Protein AF-A0A235G0D5-F1 (afdb_monomer_lite)

Structure (mmCIF, N/CA/C/O backbone):
data_AF-A0A235G0D5-F1
#
_entry.id   AF-A0A235G0D5-F1
#
loop_
_atom_site.group_PDB
_atom_site.id
_atom_site.type_symbol
_atom_site.label_atom_id
_atom_site.label_alt_id
_atom_site.label_comp_id
_atom_site.label_asym_id
_atom_site.label_entity_id
_atom_site.label_seq_id
_atom_site.pdbx_PDB_ins_code
_atom_site.Cartn_x
_atom_site.Cartn_y
_atom_site.Cartn_z
_atom_site.occupancy
_atom_site.B_iso_or_equiv
_atom_site.auth_seq_id
_atom_site.auth_comp_id
_atom_site.auth_asym_id
_atom_site.auth_atom_id
_atom_site.pdbx_PDB_model_num
ATOM 1 N N . MET A 1 1 ? 47.490 -29.927 12.840 1.00 61.44 1 MET A N 1
ATOM 2 C CA . MET A 1 1 ? 46.233 -29.922 12.054 1.00 61.44 1 MET A CA 1
ATOM 3 C C . MET A 1 1 ? 45.418 -28.632 12.230 1.00 61.44 1 MET A C 1
ATOM 5 O O . MET A 1 1 ? 44.977 -28.091 11.230 1.00 61.44 1 MET A O 1
ATOM 9 N N . ALA A 1 2 ? 45.286 -28.074 13.445 1.00 63.94 2 ALA A N 1
ATOM 10 C CA . ALA A 1 2 ? 44.542 -26.822 13.685 1.00 63.94 2 ALA A CA 1
ATOM 11 C C . ALA A 1 2 ? 45.157 -25.551 13.046 1.00 63.94 2 ALA A C 1
ATOM 13 O O . ALA A 1 2 ? 44.423 -24.696 12.566 1.00 63.94 2 ALA A O 1
ATOM 14 N N . VAL A 1 3 ? 46.491 -25.443 12.982 1.00 67.38 3 VAL A N 1
ATOM 15 C CA . VAL A 1 3 ? 47.189 -24.258 12.431 1.00 67.38 3 VAL A CA 1
ATOM 16 C C . VAL A 1 3 ? 47.011 -24.125 10.913 1.00 67.38 3 VAL A C 1
ATOM 18 O O . VAL A 1 3 ? 46.801 -23.027 10.415 1.00 67.38 3 VAL A O 1
ATOM 21 N N . VAL A 1 4 ? 47.004 -25.243 10.179 1.00 72.31 4 VAL A N 1
ATOM 22 C CA . VAL A 1 4 ? 46.767 -25.255 8.722 1.00 72.31 4 VAL A CA 1
ATOM 23 C C . VAL A 1 4 ? 45.327 -24.845 8.404 1.00 72.31 4 VAL A C 1
ATOM 25 O O . VAL A 1 4 ? 45.099 -24.053 7.499 1.00 72.31 4 VAL A O 1
ATOM 28 N N . ALA A 1 5 ? 44.360 -25.304 9.204 1.00 72.88 5 ALA A N 1
ATOM 29 C CA . ALA A 1 5 ? 42.964 -24.896 9.066 1.00 72.88 5 ALA A CA 1
ATOM 30 C C . ALA A 1 5 ? 42.739 -23.413 9.417 1.00 72.88 5 ALA A C 1
ATOM 32 O O . ALA A 1 5 ? 41.842 -22.787 8.861 1.00 72.88 5 ALA A O 1
ATOM 33 N N . ALA A 1 6 ? 43.535 -22.845 10.328 1.00 71.50 6 ALA A N 1
ATOM 34 C CA . ALA A 1 6 ? 43.489 -21.419 10.645 1.00 71.50 6 ALA A CA 1
ATOM 35 C C . ALA A 1 6 ? 44.106 -20.567 9.523 1.00 71.50 6 ALA A C 1
ATOM 37 O O . ALA A 1 6 ? 43.500 -19.580 9.120 1.00 71.50 6 ALA A O 1
ATOM 38 N N . ALA A 1 7 ? 45.250 -20.980 8.970 1.00 75.62 7 ALA A N 1
ATOM 39 C CA . ALA A 1 7 ? 45.891 -20.300 7.842 1.00 75.62 7 ALA A CA 1
ATOM 40 C C . ALA A 1 7 ? 45.004 -20.302 6.583 1.00 75.62 7 ALA A C 1
ATOM 42 O O . ALA A 1 7 ? 44.854 -19.271 5.935 1.00 75.62 7 ALA A O 1
ATOM 43 N N . ASP A 1 8 ? 44.339 -21.425 6.296 1.00 80.00 8 ASP A N 1
ATOM 44 C CA . ASP A 1 8 ? 43.397 -21.535 5.175 1.00 80.00 8 ASP A CA 1
ATOM 45 C C . ASP A 1 8 ? 42.155 -20.643 5.360 1.00 80.00 8 ASP A C 1
ATOM 47 O O . ASP A 1 8 ? 41.635 -20.067 4.406 1.00 80.00 8 ASP A O 1
ATOM 51 N N . ARG A 1 9 ? 41.691 -20.462 6.605 1.00 76.12 9 ARG A N 1
ATOM 52 C CA . ARG A 1 9 ? 40.591 -19.534 6.920 1.00 76.12 9 ARG A CA 1
ATOM 53 C C . ARG A 1 9 ? 40.995 -18.075 6.744 1.00 76.12 9 ARG A C 1
ATOM 55 O O . ARG A 1 9 ? 40.191 -17.300 6.241 1.00 76.12 9 ARG A O 1
ATOM 62 N N . VAL A 1 10 ? 42.215 -17.708 7.133 1.00 77.44 10 VAL A N 1
ATOM 63 C CA . VAL A 1 10 ? 42.725 -16.339 6.958 1.00 77.44 10 VAL A CA 1
ATOM 64 C C . VAL A 1 10 ? 42.887 -16.019 5.472 1.00 77.44 10 VAL A C 1
ATOM 66 O O . VAL A 1 10 ? 42.312 -15.038 5.014 1.00 77.44 10 VAL A O 1
ATOM 69 N N . ALA A 1 11 ? 43.530 -16.899 4.698 1.00 75.94 11 ALA A N 1
ATOM 70 C CA . ALA A 1 11 ? 43.703 -16.709 3.254 1.00 75.94 11 ALA A CA 1
ATOM 71 C C . ALA A 1 11 ? 42.360 -16.621 2.504 1.00 75.94 11 ALA A C 1
ATOM 73 O O . ALA A 1 11 ? 42.187 -15.818 1.586 1.00 75.94 11 ALA A O 1
ATOM 74 N N . ARG A 1 12 ? 41.368 -17.417 2.923 1.00 80.56 12 ARG A N 1
ATOM 75 C CA . ARG A 1 12 ? 40.009 -17.358 2.374 1.00 80.56 12 ARG A CA 1
ATOM 76 C C . ARG A 1 12 ? 39.311 -16.042 2.707 1.00 80.56 12 ARG A C 1
ATOM 78 O O . ARG A 1 12 ? 38.639 -15.490 1.844 1.00 80.56 12 ARG A O 1
ATOM 85 N N . ASN A 1 13 ? 39.468 -15.536 3.927 1.00 78.00 13 ASN A N 1
ATOM 86 C CA . ASN A 1 13 ? 38.858 -14.275 4.338 1.00 78.00 13 ASN A CA 1
ATOM 87 C C . ASN A 1 13 ? 39.481 -13.081 3.609 1.00 78.00 13 ASN A C 1
ATOM 89 O O . ASN A 1 13 ? 38.738 -12.237 3.122 1.00 78.00 13 ASN A O 1
ATOM 93 N N . GLU A 1 14 ? 40.804 -13.054 3.438 1.00 82.50 14 GLU A N 1
ATOM 94 C CA . GLU A 1 14 ? 41.487 -12.015 2.655 1.00 82.50 14 GLU A CA 1
ATOM 95 C C . GLU A 1 14 ? 41.004 -12.006 1.196 1.00 82.50 14 GLU A C 1
ATOM 97 O O . GLU A 1 14 ? 40.717 -10.948 0.635 1.00 82.50 14 GLU A O 1
ATOM 102 N N . HIS A 1 15 ? 40.810 -13.185 0.596 1.00 75.69 15 HIS A N 1
ATOM 103 C CA . HIS A 1 15 ? 40.252 -13.301 -0.753 1.00 75.69 15 HIS A CA 1
ATOM 104 C C . HIS A 1 15 ? 38.802 -12.788 -0.837 1.00 75.69 15 HIS A C 1
ATOM 106 O O . HIS A 1 15 ? 38.415 -12.156 -1.822 1.00 75.69 15 HIS A O 1
ATOM 112 N N . LEU A 1 16 ? 37.984 -13.041 0.190 1.00 77.44 16 LEU A N 1
ATOM 113 C CA . LEU A 1 16 ? 36.607 -12.546 0.253 1.00 77.44 16 LEU A CA 1
ATOM 114 C C . LEU A 1 16 ? 36.561 -11.028 0.449 1.00 77.44 16 LEU A C 1
ATOM 116 O O . LEU A 1 16 ? 35.755 -10.367 -0.198 1.00 77.44 16 LEU A O 1
ATOM 120 N N . GLU A 1 17 ? 37.433 -10.460 1.279 1.00 83.19 17 GLU A N 1
ATOM 121 C CA . GLU A 1 17 ? 37.514 -9.011 1.481 1.00 83.19 17 GLU A CA 1
ATOM 122 C C . GLU A 1 17 ? 38.003 -8.279 0.229 1.00 83.19 17 GLU A C 1
ATOM 124 O O . GLU A 1 17 ? 37.463 -7.223 -0.110 1.00 83.19 17 GLU A O 1
ATOM 129 N N . HIS A 1 18 ? 38.963 -8.853 -0.501 1.00 78.56 18 HIS A N 1
ATOM 130 C CA . HIS A 1 18 ? 39.386 -8.335 -1.802 1.00 78.56 18 HIS A CA 1
ATOM 131 C C . HIS A 1 18 ? 38.245 -8.364 -2.822 1.00 78.56 18 HIS A C 1
ATOM 133 O O . HIS A 1 18 ? 37.979 -7.343 -3.458 1.00 78.56 18 HIS A O 1
ATOM 139 N N . TYR A 1 19 ? 37.514 -9.479 -2.904 1.00 76.44 19 TYR A N 1
ATOM 140 C CA . TYR A 1 19 ? 36.362 -9.613 -3.796 1.00 76.44 19 TYR A CA 1
ATOM 141 C C . TYR A 1 19 ? 35.231 -8.633 -3.446 1.00 76.44 19 TYR A C 1
ATOM 143 O O . TYR A 1 19 ? 34.647 -8.002 -4.327 1.00 76.44 19 TYR A O 1
ATOM 151 N N . GLN A 1 20 ? 34.935 -8.457 -2.155 1.00 78.94 20 GLN A N 1
ATOM 152 C CA . GLN A 1 20 ? 33.934 -7.493 -1.699 1.00 78.94 20 GLN A CA 1
ATOM 153 C C . GLN A 1 20 ? 34.373 -6.066 -2.023 1.00 78.94 20 GLN A C 1
ATOM 155 O O . GLN A 1 20 ? 33.604 -5.317 -2.621 1.00 78.94 20 GLN A O 1
ATOM 160 N N . ARG A 1 21 ? 35.616 -5.686 -1.696 1.00 82.00 21 ARG A N 1
ATOM 161 C CA . ARG A 1 21 ? 36.135 -4.337 -1.953 1.00 82.00 21 ARG A CA 1
ATOM 162 C C . ARG A 1 21 ? 36.100 -3.997 -3.440 1.00 82.00 21 ARG A C 1
ATOM 164 O O . ARG A 1 21 ? 35.688 -2.896 -3.785 1.00 82.00 21 ARG A O 1
ATOM 171 N N . GLU A 1 22 ? 36.487 -4.926 -4.305 1.00 82.06 22 GLU A N 1
ATOM 172 C CA . GLU A 1 22 ? 36.425 -4.738 -5.754 1.00 82.06 22 GLU A CA 1
ATOM 173 C C . GLU A 1 22 ? 34.980 -4.519 -6.214 1.00 82.06 22 GLU A C 1
ATOM 175 O O . GLU A 1 22 ? 34.696 -3.539 -6.895 1.00 82.06 22 GLU A O 1
ATOM 180 N N . LYS A 1 23 ? 34.037 -5.326 -5.714 1.00 74.88 23 LYS A N 1
ATOM 181 C CA . LYS A 1 23 ? 32.606 -5.167 -6.000 1.00 74.88 23 LYS A CA 1
ATOM 182 C C . LYS A 1 23 ? 32.043 -3.821 -5.514 1.00 74.88 23 LYS A C 1
ATOM 184 O O . LYS A 1 23 ? 31.284 -3.188 -6.245 1.00 74.88 23 LYS A O 1
ATOM 189 N N . TYR A 1 24 ? 32.442 -3.350 -4.328 1.00 74.31 24 TYR A N 1
ATOM 190 C CA . TYR A 1 24 ? 32.065 -2.029 -3.801 1.00 74.31 24 TYR A CA 1
ATOM 191 C C . TYR A 1 24 ? 32.682 -0.883 -4.611 1.00 74.31 24 TYR A C 1
ATOM 193 O O . TYR A 1 24 ? 32.000 0.101 -4.889 1.00 74.31 24 TYR A O 1
ATOM 201 N N . VAL A 1 25 ? 33.946 -1.000 -5.022 1.00 77.44 25 VAL A N 1
ATOM 202 C CA . VAL A 1 25 ? 34.631 0.017 -5.835 1.00 77.44 25 VAL A CA 1
ATOM 203 C C . VAL A 1 25 ? 34.020 0.090 -7.232 1.00 77.44 25 VAL A C 1
ATOM 205 O O . VAL A 1 25 ? 33.738 1.188 -7.703 1.00 77.44 25 VAL A O 1
ATOM 208 N N . THR A 1 26 ? 33.725 -1.047 -7.866 1.00 74.31 26 THR A N 1
ATOM 209 C CA . THR A 1 26 ? 33.013 -1.090 -9.151 1.00 74.31 26 THR A CA 1
ATOM 210 C C . THR A 1 26 ? 31.606 -0.507 -9.033 1.00 74.31 26 THR A C 1
ATOM 212 O O . THR A 1 26 ? 31.199 0.241 -9.913 1.00 74.31 26 THR A O 1
ATOM 215 N N . PHE A 1 27 ? 30.882 -0.776 -7.943 1.00 72.75 27 PHE A N 1
ATOM 216 C CA . PHE A 1 27 ? 29.558 -0.194 -7.694 1.00 72.75 27 PHE A CA 1
ATOM 217 C C . PHE A 1 27 ? 29.610 1.333 -7.504 1.00 72.75 27 PHE A C 1
ATOM 219 O O . PHE A 1 27 ? 28.823 2.057 -8.112 1.00 72.75 27 PHE A O 1
ATOM 226 N N . ILE A 1 28 ? 30.569 1.843 -6.720 1.00 70.38 28 ILE A N 1
ATOM 227 C CA . ILE A 1 28 ? 30.754 3.290 -6.521 1.00 70.38 28 ILE A CA 1
ATOM 228 C C . ILE A 1 28 ? 31.167 3.967 -7.831 1.00 70.38 28 ILE A C 1
ATOM 230 O O . ILE A 1 28 ? 30.589 4.992 -8.186 1.00 70.38 28 ILE A O 1
ATOM 234 N N . LEU A 1 29 ? 32.111 3.391 -8.580 1.00 67.56 29 LEU A N 1
ATOM 235 C CA . LEU A 1 29 ? 32.529 3.935 -9.872 1.00 67.56 29 LEU A CA 1
ATOM 236 C C . LEU A 1 29 ? 31.392 3.891 -10.900 1.00 67.56 29 LEU A C 1
ATOM 238 O O . LEU A 1 29 ? 31.193 4.889 -11.577 1.00 67.56 29 LEU A O 1
ATOM 242 N N . ALA A 1 30 ? 30.593 2.819 -10.946 1.00 63.38 30 ALA A N 1
ATOM 243 C CA . ALA A 1 30 ? 29.405 2.731 -11.799 1.00 63.38 30 ALA A CA 1
ATOM 244 C C . ALA A 1 30 ? 28.362 3.813 -11.462 1.00 63.38 30 ALA A C 1
ATOM 246 O O . ALA A 1 30 ? 27.770 4.396 -12.366 1.00 63.38 30 ALA A O 1
ATOM 247 N N . SER A 1 31 ? 28.180 4.133 -10.173 1.00 60.25 31 SER A N 1
ATOM 248 C CA . SER A 1 31 ? 27.307 5.236 -9.744 1.00 60.25 31 SER A CA 1
ATOM 249 C C . SER A 1 31 ? 27.893 6.625 -10.044 1.00 60.25 31 SER A C 1
ATOM 251 O O . SER A 1 31 ? 27.147 7.552 -10.350 1.00 60.25 31 SER A O 1
ATOM 253 N N . ALA A 1 32 ? 29.221 6.772 -10.016 1.00 57.34 32 ALA A N 1
ATOM 254 C CA . ALA A 1 32 ? 29.918 8.021 -10.326 1.00 57.34 32 ALA A CA 1
ATOM 255 C C . ALA A 1 32 ? 30.030 8.285 -11.840 1.00 57.34 32 ALA A C 1
ATOM 257 O O . ALA A 1 32 ? 30.144 9.437 -12.248 1.00 57.34 32 ALA A O 1
ATOM 258 N N . THR A 1 33 ? 29.963 7.237 -12.669 1.00 51.81 33 THR A N 1
ATOM 259 C CA . THR A 1 33 ? 29.845 7.321 -14.133 1.00 51.81 33 THR A CA 1
ATOM 260 C C . THR A 1 33 ? 28.405 7.472 -14.613 1.00 51.81 33 THR A C 1
ATOM 262 O O . THR A 1 33 ? 28.185 7.409 -15.819 1.00 51.81 33 THR A O 1
ATOM 265 N N . THR A 1 34 ? 27.426 7.667 -13.715 1.00 56.56 34 THR A N 1
ATOM 266 C CA . THR A 1 34 ? 26.109 8.189 -14.110 1.00 56.56 34 THR A CA 1
ATOM 267 C C . THR A 1 34 ? 26.365 9.587 -14.662 1.00 56.56 34 THR A C 1
ATOM 269 O O . THR A 1 34 ? 26.494 10.556 -13.914 1.00 56.56 34 THR A O 1
ATOM 272 N N . GLU A 1 35 ? 26.619 9.625 -15.969 1.00 57.56 35 GLU A N 1
ATOM 273 C CA . GLU A 1 35 ? 27.085 10.774 -16.719 1.00 57.56 35 GLU A CA 1
ATOM 274 C C . GLU A 1 35 ? 26.238 11.996 -16.380 1.00 57.56 35 GLU A C 1
ATOM 276 O O . GLU A 1 35 ? 25.011 11.921 -16.283 1.00 57.56 35 GLU A O 1
ATOM 281 N N . ILE A 1 36 ? 26.876 13.165 -16.336 1.00 62.50 36 ILE A N 1
ATOM 282 C CA . ILE A 1 36 ? 26.192 14.398 -16.727 1.00 62.50 36 ILE A CA 1
ATOM 283 C C . ILE A 1 36 ? 25.964 14.264 -18.240 1.00 62.50 36 ILE A C 1
ATOM 285 O O . ILE A 1 36 ? 26.711 14.803 -19.054 1.00 62.50 36 ILE A O 1
ATOM 289 N N . GLY A 1 37 ? 25.010 13.405 -18.594 1.00 58.28 37 GLY A N 1
ATOM 290 C CA . GLY A 1 37 ? 24.645 13.071 -19.953 1.00 58.28 37 GLY A CA 1
ATOM 291 C C . GLY A 1 37 ? 23.984 14.269 -20.610 1.00 58.28 37 GLY A C 1
ATOM 292 O O . GLY A 1 37 ? 23.398 15.138 -19.956 1.00 58.28 37 GLY A O 1
ATOM 293 N N . THR A 1 38 ? 24.083 14.320 -21.931 1.00 63.31 38 THR A N 1
ATOM 294 C CA . THR A 1 38 ? 23.274 15.230 -22.737 1.00 63.31 38 THR A CA 1
ATOM 295 C C . THR A 1 38 ? 21.808 14.957 -22.408 1.00 63.31 38 THR A C 1
ATOM 297 O O . THR A 1 38 ? 21.367 13.817 -22.489 1.00 63.31 38 THR A O 1
ATOM 300 N N . VAL A 1 39 ? 21.057 15.974 -21.981 1.00 63.75 39 VAL A N 1
ATOM 301 C CA . VAL A 1 39 ? 19.644 15.807 -21.620 1.00 63.75 39 VAL A CA 1
ATOM 302 C C . VAL A 1 39 ? 18.843 15.565 -22.898 1.00 63.75 39 VAL A C 1
ATOM 304 O O . VAL A 1 39 ? 18.415 16.517 -23.554 1.00 63.75 39 VAL A O 1
ATOM 307 N N . ASP A 1 40 ? 18.652 14.302 -23.269 1.00 74.44 40 ASP A N 1
ATOM 308 C CA . ASP A 1 40 ? 17.770 13.946 -24.371 1.00 74.44 40 ASP A CA 1
ATOM 309 C C . ASP A 1 40 ? 16.320 14.150 -23.921 1.00 74.44 40 ASP A C 1
ATOM 311 O O . ASP A 1 40 ? 15.789 13.453 -23.052 1.00 74.44 40 ASP A O 1
ATOM 315 N N . GLY A 1 41 ? 15.647 15.146 -24.505 1.00 75.12 41 GLY A N 1
ATOM 316 C CA . GLY A 1 41 ? 14.271 15.496 -24.134 1.00 75.12 41 GLY A CA 1
ATOM 317 C C . GLY A 1 41 ? 13.289 14.327 -24.279 1.00 75.12 41 GLY A C 1
ATOM 318 O O . GLY A 1 41 ? 12.281 14.278 -23.577 1.00 75.12 41 GLY A O 1
ATOM 319 N N . LEU A 1 42 ? 13.599 13.357 -25.145 1.00 76.44 42 LEU A N 1
ATOM 320 C CA . LEU A 1 42 ? 12.802 12.147 -25.333 1.00 76.44 42 LEU A CA 1
ATOM 321 C C . LEU A 1 42 ? 12.891 11.189 -24.133 1.00 76.44 42 LEU A C 1
ATOM 323 O O . LEU A 1 42 ? 11.876 10.601 -23.758 1.00 76.44 42 LEU A O 1
ATOM 327 N N . GLU A 1 43 ? 14.057 11.078 -23.491 1.00 72.94 43 GLU A N 1
ATOM 328 C CA . GLU A 1 43 ? 14.231 10.265 -22.279 1.00 72.94 43 GLU A CA 1
ATOM 329 C C . GLU A 1 43 ? 13.504 10.885 -21.085 1.00 72.94 43 GLU A C 1
ATOM 331 O O . GLU A 1 43 ? 12.838 10.177 -20.329 1.00 72.94 43 GLU A O 1
ATOM 336 N N . LEU A 1 44 ? 13.532 12.219 -20.966 1.00 79.00 44 LEU A N 1
ATOM 337 C CA . LEU A 1 44 ? 12.745 12.940 -19.962 1.00 79.00 44 LEU A CA 1
ATOM 338 C C . LEU A 1 44 ? 11.244 12.698 -20.137 1.00 79.00 44 LEU A C 1
ATOM 340 O O . LEU A 1 44 ? 10.549 12.414 -19.162 1.00 79.00 44 LEU A O 1
ATOM 344 N N . VAL A 1 45 ? 10.734 12.787 -21.369 1.00 82.56 45 VAL A N 1
ATOM 345 C CA . VAL A 1 45 ? 9.318 12.511 -21.653 1.00 82.56 45 VAL A CA 1
ATOM 346 C C . VAL A 1 45 ? 8.976 11.059 -21.316 1.00 82.56 45 VAL A C 1
ATOM 348 O O . VAL A 1 45 ? 7.959 10.819 -20.666 1.00 82.56 45 VAL A O 1
ATOM 351 N N . GLY A 1 46 ? 9.834 10.101 -21.681 1.00 79.81 46 GLY A N 1
ATOM 352 C CA . GLY A 1 46 ? 9.670 8.691 -21.317 1.00 79.81 46 GLY A CA 1
ATOM 353 C C . GLY A 1 46 ? 9.622 8.471 -19.802 1.00 79.81 46 GLY A C 1
ATOM 354 O O . GLY A 1 46 ? 8.700 7.824 -19.303 1.00 79.81 46 GLY A O 1
ATOM 355 N N . GLY A 1 47 ? 10.551 9.075 -19.056 1.00 79.38 47 GLY A N 1
ATOM 356 C CA . GLY A 1 47 ? 10.603 8.989 -17.594 1.00 79.38 47 GLY A CA 1
ATOM 357 C C . GLY A 1 47 ? 9.391 9.625 -16.903 1.00 79.38 47 GLY A C 1
ATOM 358 O O . GLY A 1 47 ? 8.837 9.051 -15.960 1.00 79.38 47 GLY A O 1
ATOM 359 N N . VAL A 1 48 ? 8.918 10.776 -17.395 1.00 84.81 48 VAL A N 1
ATOM 360 C CA . VAL A 1 48 ? 7.714 11.454 -16.880 1.00 84.81 48 VAL A CA 1
ATOM 361 C C . VAL A 1 48 ? 6.465 10.614 -17.139 1.00 84.81 48 VAL A C 1
ATOM 363 O O . VAL A 1 48 ? 5.671 10.401 -16.222 1.00 84.81 48 VAL A O 1
ATOM 366 N N . LEU A 1 49 ? 6.297 10.097 -18.360 1.00 84.06 49 LEU A N 1
ATOM 367 C CA . LEU A 1 49 ? 5.173 9.222 -18.702 1.00 84.06 49 LEU A CA 1
ATOM 368 C C . LEU A 1 49 ? 5.188 7.943 -17.863 1.00 84.06 49 LEU A C 1
ATOM 370 O O . LEU A 1 49 ? 4.136 7.517 -17.382 1.00 84.06 49 LEU A O 1
ATOM 374 N N . GLY A 1 50 ? 6.371 7.372 -17.628 1.00 83.44 50 GLY A N 1
ATOM 375 C CA . GLY A 1 50 ? 6.510 6.207 -16.768 1.00 83.44 50 GLY A CA 1
ATOM 376 C C . GLY A 1 50 ? 6.117 6.494 -15.322 1.00 83.44 50 GLY A C 1
ATOM 377 O O . GLY A 1 50 ? 5.324 5.756 -14.736 1.00 83.44 50 GLY A O 1
ATOM 378 N N . THR A 1 51 ? 6.575 7.623 -14.782 1.00 84.06 51 THR A N 1
ATOM 379 C CA . THR A 1 51 ? 6.203 8.088 -13.437 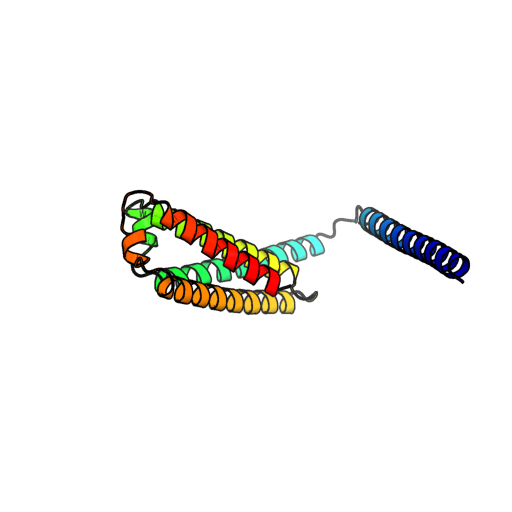1.00 84.06 51 THR A CA 1
ATOM 380 C C . THR A 1 51 ? 4.691 8.272 -13.309 1.00 84.06 51 THR A C 1
ATOM 382 O O . THR A 1 51 ? 4.095 7.807 -12.339 1.00 84.06 51 THR A O 1
ATOM 385 N N . LEU A 1 52 ? 4.046 8.896 -14.300 1.00 87.81 52 LEU A N 1
ATOM 386 C CA . LEU A 1 52 ? 2.593 9.090 -14.314 1.00 87.81 52 LEU A CA 1
ATOM 387 C C . LEU A 1 52 ? 1.824 7.765 -14.386 1.00 87.81 52 LEU A C 1
ATOM 389 O O . LEU A 1 52 ? 0.795 7.627 -13.724 1.00 87.81 52 LEU A O 1
ATOM 393 N N . ALA A 1 53 ? 2.313 6.788 -15.151 1.00 86.81 53 ALA A N 1
ATOM 394 C CA . ALA A 1 53 ? 1.682 5.475 -15.254 1.00 86.81 53 ALA A CA 1
ATOM 395 C C . ALA A 1 53 ? 1.763 4.694 -13.934 1.00 86.81 53 ALA A C 1
ATOM 397 O O . ALA A 1 53 ? 0.738 4.221 -13.438 1.00 86.81 53 ALA A O 1
ATOM 398 N N . TYR A 1 54 ? 2.950 4.617 -13.324 1.00 84.31 54 TYR A N 1
ATOM 399 C CA . TYR A 1 54 ? 3.118 3.980 -12.015 1.00 84.31 54 TYR A CA 1
ATOM 400 C C . TYR A 1 54 ? 2.346 4.716 -10.918 1.00 84.31 54 TYR A C 1
ATOM 402 O O . TYR A 1 54 ? 1.733 4.074 -10.066 1.00 84.31 54 TYR A O 1
ATOM 410 N N . PHE A 1 55 ? 2.292 6.049 -10.973 1.00 89.12 55 PHE A N 1
ATOM 411 C CA . PHE A 1 55 ? 1.444 6.845 -10.088 1.00 89.12 55 PHE A CA 1
ATOM 412 C C . PHE A 1 55 ? -0.036 6.477 -10.243 1.00 89.12 55 PHE A C 1
ATOM 414 O O . PHE A 1 55 ? -0.709 6.223 -9.245 1.00 89.12 55 PHE A O 1
ATOM 421 N N . ALA A 1 56 ? -0.544 6.392 -11.476 1.00 90.25 56 ALA A N 1
ATOM 422 C CA . ALA A 1 56 ? -1.934 6.028 -11.738 1.00 90.25 56 ALA A CA 1
ATOM 423 C C . ALA A 1 56 ? -2.271 4.627 -11.204 1.00 90.25 56 ALA A C 1
ATOM 425 O O . ALA A 1 56 ? -3.311 4.448 -10.567 1.00 90.25 56 ALA A O 1
ATOM 426 N N . VAL A 1 57 ? -1.378 3.651 -11.397 1.00 89.19 57 VAL A N 1
ATOM 427 C CA . VAL A 1 57 ? -1.546 2.298 -10.843 1.00 89.19 57 VAL A CA 1
ATOM 428 C C . VAL A 1 57 ? -1.502 2.310 -9.321 1.00 89.19 57 VAL A C 1
ATOM 430 O O . VAL A 1 57 ? -2.390 1.743 -8.687 1.00 89.19 57 VAL A O 1
ATOM 433 N N . GLY A 1 58 ? -0.537 3.004 -8.718 1.00 88.25 58 GLY A N 1
ATOM 434 C CA . GLY A 1 58 ? -0.442 3.116 -7.265 1.00 88.25 58 GLY A CA 1
ATOM 435 C C . GLY A 1 58 ? -1.696 3.733 -6.643 1.00 88.25 58 GLY A C 1
ATOM 436 O O . GLY A 1 58 ? -2.238 3.196 -5.676 1.00 88.25 58 GLY A O 1
ATOM 437 N N . VAL A 1 59 ? -2.221 4.806 -7.243 1.00 90.62 59 VAL A N 1
ATOM 438 C CA . VAL A 1 59 ? -3.490 5.425 -6.830 1.00 90.62 59 VAL A CA 1
ATOM 439 C C . VAL A 1 59 ? -4.657 4.453 -6.997 1.00 90.62 59 VAL A C 1
ATOM 441 O O . VAL A 1 59 ? -5.476 4.333 -6.086 1.00 90.62 59 VAL A O 1
ATOM 444 N N . ALA A 1 60 ? -4.737 3.728 -8.115 1.00 90.38 60 ALA A N 1
ATOM 445 C CA . ALA A 1 60 ? -5.798 2.750 -8.339 1.00 90.38 60 ALA A CA 1
ATOM 446 C C . ALA A 1 60 ? -5.789 1.640 -7.273 1.00 90.38 60 ALA A C 1
ATOM 448 O O . ALA A 1 60 ? -6.846 1.297 -6.733 1.00 90.38 60 ALA A O 1
ATOM 449 N N . VAL A 1 61 ? -4.610 1.127 -6.912 1.00 87.69 61 VAL A N 1
ATOM 450 C CA . VAL A 1 61 ? -4.443 0.123 -5.848 1.00 87.69 61 VAL A CA 1
ATOM 451 C C . VAL A 1 61 ? -4.832 0.710 -4.486 1.00 87.69 61 VAL A C 1
ATOM 453 O O . VAL A 1 61 ? -5.621 0.097 -3.768 1.00 87.69 61 VAL A O 1
ATOM 456 N N . LEU A 1 62 ? -4.379 1.921 -4.146 1.00 88.50 62 LEU A N 1
ATOM 457 C CA . LEU A 1 62 ? -4.743 2.602 -2.893 1.00 88.50 62 LEU A CA 1
ATOM 458 C C . LEU A 1 62 ? -6.259 2.804 -2.753 1.00 88.50 62 LEU A C 1
ATOM 460 O O . LEU A 1 62 ? -6.842 2.468 -1.718 1.00 88.50 62 LEU A O 1
ATOM 464 N N . VAL A 1 63 ? -6.911 3.310 -3.805 1.00 89.50 63 VAL A N 1
ATOM 465 C CA . VAL A 1 63 ? -8.365 3.529 -3.837 1.00 89.50 63 VAL A CA 1
ATOM 466 C C . VAL A 1 63 ? -9.115 2.204 -3.715 1.00 89.50 63 VAL A C 1
ATOM 468 O O . VAL A 1 63 ? -10.076 2.111 -2.948 1.00 89.50 63 VAL A O 1
ATOM 471 N N . THR A 1 64 ? -8.663 1.169 -4.423 1.00 89.06 64 THR A N 1
ATOM 472 C CA . THR A 1 64 ? -9.277 -0.165 -4.374 1.00 89.06 64 THR A CA 1
ATOM 473 C C . THR A 1 64 ? -9.145 -0.780 -2.986 1.00 89.06 64 THR A C 1
ATOM 475 O O . THR A 1 64 ? -10.142 -1.227 -2.420 1.00 89.06 64 THR A O 1
ATOM 478 N N . GLY A 1 65 ? -7.949 -0.749 -2.396 1.00 86.44 65 GLY A N 1
ATOM 479 C CA . GLY A 1 65 ? -7.724 -1.253 -1.045 1.00 86.44 65 GLY A CA 1
ATOM 480 C C . GLY A 1 65 ? -8.589 -0.524 -0.022 1.00 86.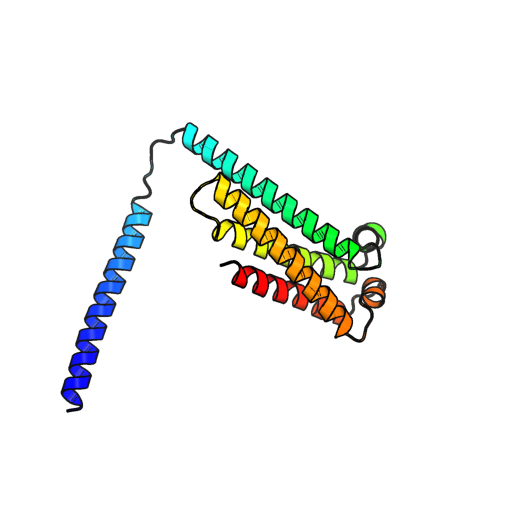44 65 GLY A C 1
ATOM 481 O O . GLY A 1 65 ? -9.249 -1.163 0.794 1.00 86.44 65 GLY A O 1
ATOM 482 N N . PHE A 1 66 ? -8.689 0.803 -0.123 1.00 84.19 66 PHE A N 1
ATOM 483 C CA . PHE A 1 66 ? -9.592 1.586 0.716 1.00 84.19 66 PHE A CA 1
ATOM 484 C C . PHE A 1 66 ? -11.064 1.183 0.563 1.00 84.19 66 PHE A C 1
ATOM 486 O O . PHE A 1 66 ? -11.750 1.020 1.569 1.00 84.19 66 PHE A O 1
ATOM 493 N N . LEU A 1 67 ? -11.552 0.988 -0.665 1.00 85.69 67 LEU A N 1
ATOM 494 C CA . LEU A 1 67 ? -12.928 0.549 -0.919 1.00 85.69 67 LEU A CA 1
ATOM 495 C C . LEU A 1 67 ? -13.217 -0.832 -0.324 1.00 85.69 67 LEU A C 1
ATOM 497 O O . LEU A 1 67 ? -14.262 -1.020 0.296 1.00 85.69 67 LEU A O 1
ATOM 501 N N . VAL A 1 68 ? -12.290 -1.780 -0.484 1.00 84.88 68 VAL A N 1
ATOM 502 C CA . VAL A 1 68 ? -12.411 -3.128 0.092 1.00 84.88 68 VAL A CA 1
ATOM 503 C C . VAL A 1 68 ? -12.543 -3.051 1.610 1.00 84.88 68 VAL A C 1
ATOM 505 O O . VAL A 1 68 ? -13.367 -3.744 2.202 1.00 84.88 68 VAL A O 1
ATOM 508 N N . LEU A 1 69 ? -11.779 -2.174 2.248 1.00 79.12 69 LEU A N 1
ATOM 509 C CA . LEU A 1 69 ? -11.790 -2.031 3.700 1.00 79.12 69 LEU A CA 1
ATOM 510 C C . LEU A 1 69 ? -13.009 -1.290 4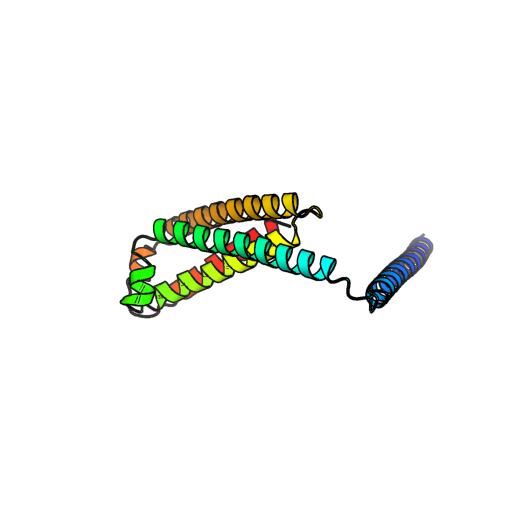.219 1.00 79.12 69 LEU A C 1
ATOM 512 O O . LEU A 1 69 ? -13.560 -1.697 5.236 1.00 79.12 69 LEU A O 1
ATOM 516 N N . ASP A 1 70 ? -13.449 -0.242 3.526 1.00 79.94 70 ASP A N 1
ATOM 517 C CA . ASP A 1 70 ? -14.693 0.463 3.845 1.00 79.94 70 ASP A CA 1
ATOM 518 C C . ASP A 1 70 ? -15.890 -0.497 3.746 1.00 79.94 70 ASP A C 1
ATOM 520 O O . ASP A 1 70 ? -16.769 -0.486 4.602 1.00 79.94 70 ASP A O 1
ATOM 524 N N . LEU A 1 71 ? -15.876 -1.413 2.768 1.00 79.38 71 LEU A N 1
ATOM 525 C CA . LEU A 1 71 ? -16.885 -2.467 2.645 1.00 79.38 71 LEU A CA 1
ATOM 526 C C . LEU A 1 71 ? -16.776 -3.521 3.757 1.00 79.38 71 LEU A C 1
ATOM 528 O O . LEU A 1 71 ? -17.791 -3.990 4.273 1.00 79.38 71 LEU A O 1
ATOM 532 N N . MET A 1 72 ? -15.556 -3.918 4.123 1.00 73.94 72 MET A N 1
ATOM 533 C CA . MET A 1 72 ? -15.337 -4.915 5.172 1.00 73.94 72 MET A CA 1
ATOM 534 C C . MET A 1 72 ? -15.581 -4.387 6.580 1.00 73.94 72 MET A C 1
ATOM 536 O O . MET A 1 72 ? -15.855 -5.193 7.470 1.00 73.94 72 MET A O 1
ATOM 540 N N . THR A 1 73 ? -15.481 -3.076 6.795 1.00 72.06 73 THR A N 1
ATOM 541 C CA . THR A 1 73 ? -15.625 -2.458 8.111 1.00 72.06 73 THR A CA 1
ATOM 542 C C . THR A 1 73 ? -17.038 -1.872 8.233 1.00 72.06 73 THR A C 1
ATOM 544 O O . THR A 1 73 ? -17.316 -0.801 7.694 1.00 72.06 73 THR A O 1
ATOM 547 N N . PRO A 1 74 ? -17.975 -2.551 8.924 1.00 57.22 74 PRO A N 1
ATOM 548 C CA . PRO A 1 74 ? -19.354 -2.087 9.021 1.00 57.22 74 PRO A CA 1
ATOM 549 C C . PRO A 1 74 ? -19.399 -0.800 9.851 1.00 57.22 74 PRO A C 1
ATOM 551 O O . PRO A 1 74 ? -18.984 -0.796 11.008 1.00 57.22 74 PRO A O 1
ATOM 554 N N . GLY A 1 75 ? -19.897 0.293 9.273 1.00 57.56 75 GLY A N 1
ATOM 555 C CA . GLY A 1 75 ? -19.983 1.584 9.964 1.00 57.56 75 GLY A CA 1
ATOM 556 C C . GLY A 1 75 ? -19.833 2.821 9.081 1.00 57.56 75 GLY A C 1
ATOM 557 O O . GLY A 1 75 ? -20.096 3.911 9.577 1.00 57.56 75 GLY A O 1
ATOM 558 N N . ASN A 1 76 ? -19.481 2.672 7.798 1.00 61.44 76 ASN A N 1
ATOM 559 C CA . ASN A 1 76 ? -19.235 3.788 6.877 1.00 61.44 76 ASN A CA 1
ATOM 560 C C . ASN A 1 76 ? -18.091 4.675 7.408 1.00 61.44 76 ASN A C 1
ATOM 562 O O . ASN A 1 76 ? -18.319 5.766 7.939 1.00 61.44 76 ASN A O 1
ATOM 566 N N . LEU A 1 77 ? -16.846 4.181 7.311 1.00 62.88 77 LEU A N 1
ATOM 567 C CA . LEU A 1 77 ? -15.662 4.870 7.854 1.00 62.88 77 LEU A CA 1
ATOM 568 C C . LEU A 1 77 ? -15.552 6.288 7.314 1.00 62.88 77 LEU A C 1
ATOM 570 O O . LEU A 1 77 ? -15.138 7.189 8.032 1.00 62.88 77 LEU A O 1
ATOM 574 N N . ARG A 1 78 ? -15.952 6.502 6.061 1.00 60.56 78 ARG A N 1
ATOM 575 C CA . ARG A 1 78 ? -15.976 7.830 5.441 1.00 60.56 78 ARG A CA 1
ATOM 576 C C . ARG A 1 78 ? -16.853 8.805 6.211 1.00 60.56 78 ARG A C 1
ATOM 578 O O . ARG A 1 78 ? -16.413 9.913 6.503 1.00 60.56 78 ARG A O 1
ATOM 585 N N . HIS A 1 79 ? -18.062 8.385 6.570 1.00 63.94 79 HIS A N 1
ATOM 586 C CA . HIS A 1 79 ? -18.952 9.206 7.379 1.00 63.94 79 HIS A CA 1
ATOM 587 C C . HIS A 1 79 ? -18.353 9.425 8.770 1.00 63.94 79 HIS A C 1
ATOM 589 O O . HIS A 1 79 ? -18.243 10.556 9.226 1.00 63.94 79 HIS A O 1
ATOM 595 N N . GLN A 1 80 ? -17.848 8.370 9.406 1.00 60.09 80 GLN A N 1
ATOM 596 C CA . GLN A 1 80 ? -17.334 8.496 10.767 1.00 60.09 80 GLN A CA 1
ATOM 597 C C . GLN A 1 80 ? -16.060 9.342 10.871 1.00 60.09 80 GLN A C 1
ATOM 599 O O . GLN A 1 80 ? -15.903 10.091 11.828 1.00 60.09 80 GLN A O 1
ATOM 604 N N . VAL A 1 81 ? -15.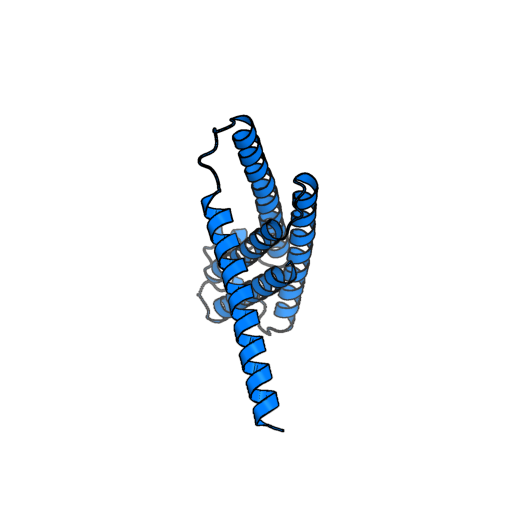163 9.277 9.887 1.00 67.56 81 VAL A N 1
ATOM 605 C CA . VAL A 1 81 ? -13.922 10.065 9.866 1.00 67.56 81 VAL A CA 1
ATOM 606 C C . VAL A 1 81 ? -14.191 11.515 9.475 1.00 67.56 81 VAL A C 1
ATOM 608 O O . VAL A 1 81 ? -13.709 12.426 10.145 1.00 67.56 81 VAL A O 1
ATOM 611 N N . TYR A 1 82 ? -14.945 11.744 8.396 1.00 66.38 82 TYR A N 1
ATOM 612 C CA . TYR A 1 82 ? -15.077 13.084 7.817 1.00 66.38 82 TYR A CA 1
ATOM 613 C C . TYR A 1 82 ? -16.300 13.857 8.320 1.00 66.38 82 TYR A C 1
ATOM 615 O O . TYR A 1 82 ? -16.257 15.087 8.343 1.00 66.38 82 TYR A O 1
ATOM 623 N N . VAL A 1 83 ? -17.361 13.168 8.748 1.00 70.31 83 VAL A N 1
ATOM 624 C CA . VAL A 1 83 ? -18.582 13.787 9.290 1.00 70.31 83 VAL A CA 1
ATOM 625 C C . VAL A 1 83 ? -18.569 13.737 10.815 1.00 70.31 83 VAL A C 1
ATOM 627 O O . VAL A 1 83 ? -18.572 14.788 11.453 1.00 70.31 83 VAL A O 1
ATOM 630 N N . ASP A 1 84 ? -18.457 12.542 11.402 1.00 68.12 84 ASP A N 1
ATOM 631 C CA . ASP A 1 84 ? -18.544 12.370 12.863 1.00 68.12 84 ASP A CA 1
ATOM 632 C C . ASP A 1 84 ? -17.222 12.690 13.588 1.00 68.12 84 ASP A C 1
ATOM 634 O O . ASP A 1 84 ? -17.178 12.729 14.818 1.00 68.12 84 ASP A O 1
ATOM 638 N N . LYS A 1 85 ? -16.141 12.945 12.831 1.00 69.44 85 LYS A N 1
ATOM 639 C CA . LYS A 1 85 ? -14.780 13.230 13.326 1.00 69.44 85 LYS A CA 1
ATOM 640 C C . LYS A 1 85 ? -14.301 12.217 14.368 1.00 69.44 85 LYS A C 1
ATOM 642 O O . LYS A 1 85 ? -13.598 12.574 15.316 1.00 69.44 85 LYS A O 1
ATOM 647 N N . ASN A 1 86 ? -14.676 10.951 14.191 1.00 77.25 86 ASN A N 1
ATOM 648 C CA . ASN A 1 86 ? -14.333 9.896 15.122 1.00 77.25 86 ASN A CA 1
ATOM 649 C C . ASN A 1 86 ? -12.825 9.594 15.046 1.00 77.25 86 ASN A C 1
ATOM 651 O O . ASN A 1 86 ? -12.321 9.155 14.003 1.00 77.25 86 ASN A O 1
ATOM 655 N N . PRO A 1 87 ? -12.094 9.787 16.151 1.00 76.81 87 PRO A N 1
ATOM 656 C CA . PRO A 1 87 ? -10.650 9.643 16.151 1.00 76.81 87 PRO A CA 1
ATOM 657 C C . PRO A 1 87 ? -10.205 8.165 16.055 1.00 76.81 87 PRO A C 1
ATOM 659 O O . PRO A 1 87 ? -9.171 7.886 15.444 1.00 76.81 87 PRO A O 1
ATOM 662 N N . ASN A 1 88 ? -11.002 7.204 16.542 1.00 79.69 88 ASN A N 1
ATOM 663 C CA . ASN A 1 88 ? -10.719 5.770 16.387 1.00 79.69 88 ASN A CA 1
ATOM 664 C C . ASN A 1 88 ? -10.833 5.342 14.915 1.00 79.69 88 ASN A C 1
ATOM 666 O O . ASN A 1 88 ? -9.970 4.636 14.398 1.00 79.69 88 ASN A O 1
ATOM 670 N N . ALA A 1 89 ? -11.861 5.812 14.203 1.00 78.88 89 ALA A N 1
ATOM 671 C CA . ALA A 1 89 ? -12.007 5.535 12.774 1.00 78.88 89 ALA A CA 1
ATOM 672 C C . ALA A 1 89 ? -10.845 6.134 11.958 1.00 78.88 89 ALA A C 1
ATOM 674 O O . ALA A 1 89 ? -10.333 5.497 11.034 1.00 78.88 89 ALA A O 1
ATOM 675 N N . ALA A 1 90 ? -10.395 7.338 12.332 1.00 82.25 90 ALA A N 1
ATOM 676 C CA . ALA A 1 90 ? -9.324 8.045 11.638 1.00 82.25 90 ALA A CA 1
ATOM 677 C C . ALA A 1 90 ? -7.985 7.306 11.736 1.00 82.25 90 ALA A C 1
ATOM 679 O O . ALA A 1 90 ? -7.278 7.199 10.734 1.00 82.25 90 ALA A O 1
ATOM 680 N N . ILE A 1 91 ? -7.645 6.757 12.908 1.00 85.38 91 ILE A N 1
ATOM 681 C CA . ILE A 1 91 ? -6.378 6.037 13.063 1.00 85.38 91 ILE A CA 1
ATOM 682 C C . ILE A 1 91 ? -6.376 4.693 12.337 1.00 85.38 91 ILE A C 1
ATOM 684 O O . ILE A 1 91 ? -5.390 4.368 11.681 1.00 85.38 91 ILE A O 1
ATOM 688 N N . LEU A 1 92 ? -7.490 3.952 12.365 1.00 83.62 92 LEU A N 1
ATOM 689 C CA . LEU A 1 92 ? -7.623 2.710 11.598 1.00 83.62 92 LEU A CA 1
ATOM 690 C C . LEU A 1 92 ? -7.465 2.974 10.094 1.00 83.62 92 LEU A C 1
ATOM 692 O O . LEU A 1 92 ? -6.706 2.275 9.419 1.00 83.62 92 LEU A O 1
ATOM 696 N N . LEU A 1 93 ? -8.143 4.010 9.587 1.00 84.69 93 LEU A N 1
ATOM 697 C CA . LEU A 1 93 ? -8.024 4.444 8.197 1.00 84.69 93 LEU A CA 1
ATOM 698 C C . LEU A 1 93 ? -6.579 4.818 7.855 1.00 84.69 93 LEU A C 1
ATOM 700 O O . LEU A 1 93 ? -6.052 4.334 6.853 1.00 84.69 93 LEU A O 1
ATOM 704 N N . ALA A 1 94 ? -5.937 5.645 8.683 1.00 87.25 94 ALA A N 1
ATOM 705 C CA . ALA A 1 94 ? -4.591 6.149 8.432 1.00 87.25 94 ALA A CA 1
ATOM 706 C C . ALA A 1 94 ? -3.544 5.029 8.444 1.00 87.25 94 ALA A C 1
ATOM 708 O O . ALA A 1 94 ? -2.750 4.925 7.509 1.00 87.25 94 ALA A O 1
ATOM 709 N N . SER A 1 95 ? -3.567 4.158 9.458 1.00 89.81 95 SER A N 1
ATOM 710 C CA . SER A 1 95 ? -2.629 3.036 9.555 1.00 89.81 95 SER A CA 1
ATOM 711 C C . SER A 1 95 ? -2.765 2.081 8.380 1.00 89.81 95 SER A C 1
ATOM 713 O O . SER A 1 95 ? -1.763 1.621 7.835 1.00 89.81 95 SER A O 1
ATOM 715 N N . ASN A 1 96 ? -3.995 1.817 7.944 1.00 88.06 96 ASN A N 1
ATOM 716 C CA . ASN A 1 96 ? -4.195 0.987 6.778 1.00 88.06 96 ASN A CA 1
ATOM 717 C C . ASN A 1 96 ? -3.705 1.665 5.486 1.00 88.06 96 ASN A C 1
ATOM 719 O O . ASN A 1 96 ? -3.070 1.018 4.656 1.00 88.06 96 ASN A O 1
ATOM 723 N N . HIS A 1 97 ? -4.026 2.946 5.280 1.00 88.69 97 HIS A N 1
ATOM 724 C CA . HIS A 1 97 ? -3.567 3.666 4.088 1.00 88.69 97 HIS A CA 1
ATOM 725 C C . HIS A 1 97 ? -2.040 3.659 4.001 1.00 88.69 97 HIS A C 1
ATOM 727 O O . HIS A 1 97 ? -1.483 3.458 2.924 1.00 88.69 97 HIS A O 1
ATOM 733 N N . LEU A 1 98 ? -1.372 3.799 5.148 1.00 91.81 98 LEU A N 1
ATOM 734 C CA . LEU A 1 98 ? 0.076 3.698 5.241 1.00 91.81 98 LEU A CA 1
ATOM 735 C C . LEU A 1 98 ? 0.582 2.294 4.875 1.00 91.81 98 LEU A C 1
ATOM 737 O O . LEU A 1 98 ? 1.538 2.182 4.113 1.00 91.81 98 LEU A O 1
ATOM 741 N N . ALA A 1 99 ? -0.082 1.232 5.340 1.00 90.44 99 ALA A N 1
ATOM 742 C CA . ALA A 1 99 ? 0.223 -0.141 4.928 1.00 90.44 99 ALA A CA 1
ATOM 743 C C . ALA A 1 99 ? 0.123 -0.329 3.406 1.00 90.44 99 ALA A C 1
ATOM 745 O O . ALA A 1 99 ? 1.064 -0.818 2.784 1.00 90.44 99 ALA A O 1
ATOM 746 N N . LEU A 1 100 ? -0.989 0.094 2.797 1.00 88.81 100 LEU A N 1
ATOM 747 C CA . LEU A 1 100 ? -1.182 -0.015 1.348 1.00 88.81 100 LEU A CA 1
ATOM 748 C C . LEU A 1 100 ? -0.153 0.809 0.567 1.00 88.81 100 LEU A C 1
ATOM 750 O O . LEU A 1 100 ? 0.325 0.353 -0.467 1.00 88.81 100 LEU A O 1
ATOM 754 N N . ALA A 1 101 ? 0.224 1.990 1.063 1.00 90.12 101 ALA A N 1
ATOM 755 C CA . ALA A 1 101 ? 1.259 2.808 0.439 1.00 90.12 101 ALA A CA 1
ATOM 756 C C . ALA A 1 101 ? 2.617 2.092 0.429 1.00 90.12 101 ALA A C 1
ATOM 758 O O . ALA A 1 101 ? 3.271 2.054 -0.609 1.00 90.12 101 ALA A O 1
ATOM 759 N N . ILE A 1 102 ? 3.013 1.478 1.550 1.00 91.38 102 ILE A N 1
ATOM 760 C CA . ILE A 1 102 ? 4.262 0.706 1.639 1.00 91.38 102 ILE A CA 1
ATOM 761 C C . ILE A 1 102 ? 4.232 -0.474 0.662 1.00 91.38 102 ILE A C 1
ATOM 763 O O . ILE A 1 102 ? 5.179 -0.661 -0.093 1.00 91.38 102 ILE A O 1
ATOM 767 N N . ILE A 1 103 ? 3.124 -1.218 0.619 1.00 88.56 103 ILE A N 1
ATOM 768 C CA . ILE A 1 103 ? 2.926 -2.332 -0.318 1.00 88.56 103 ILE A CA 1
ATOM 769 C C . ILE A 1 103 ? 3.090 -1.873 -1.770 1.00 88.56 103 ILE A C 1
ATOM 771 O O . ILE A 1 103 ? 3.810 -2.513 -2.530 1.00 88.56 103 ILE A O 1
ATOM 775 N N . VAL A 1 104 ? 2.434 -0.775 -2.160 1.00 86.56 104 VAL A N 1
ATOM 776 C CA . VAL A 1 104 ? 2.511 -0.234 -3.526 1.00 86.56 104 VAL A CA 1
ATOM 777 C C . VAL A 1 104 ? 3.941 0.168 -3.869 1.00 86.56 104 VAL A C 1
ATOM 779 O O . VAL A 1 104 ? 4.417 -0.166 -4.949 1.00 86.56 104 VAL A O 1
ATOM 782 N N . VAL A 1 105 ? 4.640 0.842 -2.953 1.00 88.56 105 VAL A N 1
ATOM 783 C CA . VAL A 1 105 ? 6.049 1.208 -3.151 1.00 88.56 105 VAL A CA 1
ATOM 784 C C . VAL A 1 105 ? 6.897 -0.042 -3.367 1.00 88.56 105 VAL A C 1
ATOM 786 O O . VAL A 1 105 ? 7.663 -0.089 -4.325 1.00 88.56 105 VAL A O 1
ATOM 789 N N . THR A 1 106 ? 6.735 -1.074 -2.539 1.00 87.25 106 THR A N 1
ATOM 790 C CA . THR A 1 106 ? 7.486 -2.322 -2.698 1.00 87.25 106 THR A CA 1
ATOM 791 C C . THR A 1 106 ? 7.149 -3.042 -4.002 1.00 87.25 106 THR A C 1
ATOM 793 O O . THR A 1 106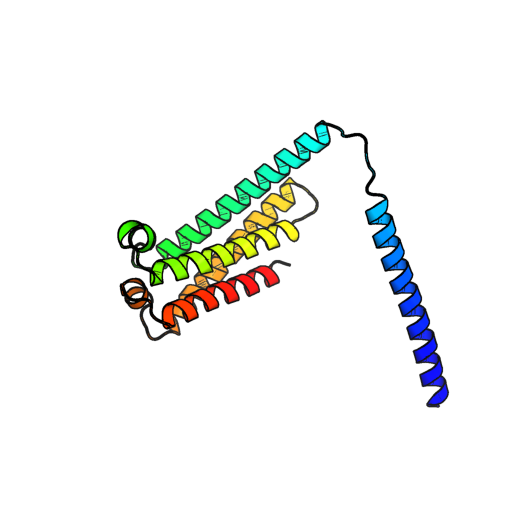 ? 8.061 -3.475 -4.694 1.00 87.25 106 THR A O 1
ATOM 796 N N . ALA A 1 107 ? 5.876 -3.098 -4.396 1.00 83.94 107 ALA A N 1
ATOM 797 C CA . ALA A 1 107 ? 5.465 -3.707 -5.661 1.00 83.94 107 ALA A CA 1
ATOM 798 C C . ALA A 1 107 ? 6.104 -3.009 -6.873 1.00 83.94 107 ALA A C 1
ATOM 800 O O . ALA A 1 107 ? 6.580 -3.683 -7.781 1.00 83.94 107 ALA A O 1
ATOM 801 N N . ILE A 1 108 ? 6.164 -1.671 -6.859 1.00 81.56 108 ILE A N 1
ATOM 802 C CA . ILE A 1 108 ? 6.828 -0.887 -7.910 1.00 81.56 108 ILE A CA 1
ATOM 803 C C . ILE A 1 108 ? 8.330 -1.198 -7.938 1.00 81.56 108 ILE A C 1
ATOM 805 O O . ILE A 1 108 ? 8.884 -1.424 -9.012 1.00 81.56 108 ILE A O 1
ATOM 809 N N . LEU A 1 109 ? 8.982 -1.245 -6.771 1.00 81.69 109 LEU A N 1
ATOM 810 C CA . LEU A 1 109 ? 10.420 -1.514 -6.664 1.00 81.69 109 LEU A CA 1
ATOM 811 C C . LEU A 1 109 ? 10.812 -2.941 -7.082 1.00 81.69 109 LEU A C 1
ATOM 813 O O . LEU A 1 109 ? 11.929 -3.126 -7.556 1.00 81.69 109 LEU A O 1
ATOM 817 N N . THR A 1 110 ? 9.926 -3.927 -6.922 1.00 78.38 110 THR A N 1
ATOM 818 C CA . THR A 1 110 ? 10.169 -5.321 -7.344 1.00 78.38 110 THR A CA 1
ATOM 819 C C . THR A 1 110 ? 9.787 -5.588 -8.809 1.00 78.38 110 THR A C 1
ATOM 821 O O . THR A 1 110 ? 10.097 -6.643 -9.358 1.00 78.38 110 THR A O 1
ATOM 824 N N . SER A 1 111 ? 9.077 -4.668 -9.460 1.00 75.50 111 SER A N 1
ATOM 825 C CA . SER A 1 111 ? 8.498 -4.916 -10.783 1.00 75.50 111 SER A CA 1
ATOM 826 C C . SER A 1 111 ? 9.541 -5.109 -11.901 1.00 75.50 111 SER A C 1
ATOM 828 O O . SER A 1 111 ? 10.641 -4.566 -11.843 1.00 75.50 111 SER A O 1
ATOM 830 N N . SER A 1 112 ? 9.189 -5.913 -12.917 1.00 70.56 112 SER A N 1
ATOM 831 C CA . SER A 1 112 ? 10.065 -6.303 -14.038 1.00 70.56 112 SER A CA 1
ATOM 832 C C . SER A 1 112 ? 10.669 -5.115 -14.815 1.00 70.56 112 SER A C 1
ATOM 834 O O . SER A 1 112 ? 10.003 -4.102 -15.018 1.00 70.56 112 SER A O 1
ATOM 836 N N . ASP A 1 113 ? 11.865 -5.304 -15.396 1.00 67.69 113 ASP A N 1
ATOM 837 C CA . ASP A 1 113 ? 12.612 -4.288 -16.175 1.00 67.69 113 ASP A CA 1
ATOM 838 C C . ASP A 1 113 ? 11.860 -3.735 -17.411 1.00 67.69 113 ASP A C 1
ATOM 840 O O . ASP A 1 113 ? 12.192 -2.675 -17.945 1.00 67.69 113 ASP A O 1
ATOM 844 N N . GLY A 1 114 ? 10.836 -4.443 -17.900 1.00 70.19 114 GLY A N 1
ATOM 845 C CA . GLY A 1 114 ? 10.002 -3.994 -19.014 1.00 70.19 114 GLY A CA 1
ATOM 846 C C . GLY A 1 114 ? 8.838 -3.117 -18.549 1.00 70.19 114 GLY A C 1
ATOM 847 O O . GLY A 1 114 ? 7.996 -3.585 -17.795 1.00 70.19 114 GLY A O 1
ATOM 848 N N . PHE A 1 115 ? 8.708 -1.895 -19.078 1.00 73.00 115 PHE A N 1
ATOM 849 C CA . PHE A 1 115 ? 7.702 -0.908 -18.642 1.00 73.00 115 PHE A CA 1
ATOM 850 C C . PHE A 1 115 ? 6.258 -1.442 -18.541 1.00 73.00 115 PHE A C 1
ATOM 852 O O . PHE A 1 115 ? 5.610 -1.298 -17.509 1.00 73.00 115 PHE A O 1
ATOM 859 N N . ALA A 1 116 ? 5.747 -2.082 -19.599 1.00 76.50 116 ALA A N 1
ATOM 860 C CA . ALA A 1 116 ? 4.375 -2.597 -19.612 1.00 76.50 116 ALA A CA 1
ATOM 861 C C . ALA A 1 116 ? 4.189 -3.811 -18.686 1.00 76.50 116 ALA A C 1
ATOM 863 O O . ALA A 1 116 ? 3.130 -3.975 -18.082 1.00 76.50 116 ALA A O 1
ATOM 864 N N . GLN A 1 117 ? 5.220 -4.651 -18.573 1.00 80.44 117 GLN A N 1
ATOM 865 C CA . GLN A 1 117 ? 5.171 -5.853 -17.750 1.00 80.44 117 GLN A CA 1
ATOM 866 C C . GLN A 1 117 ? 5.317 -5.512 -16.267 1.00 80.44 117 GLN A C 1
ATOM 868 O O . GLN A 1 117 ? 4.517 -5.983 -15.471 1.00 80.44 117 GLN A O 1
ATOM 873 N N . GLY A 1 118 ? 6.228 -4.606 -15.906 1.00 81.62 118 GLY A N 1
ATOM 874 C CA . GLY A 1 118 ? 6.370 -4.110 -14.540 1.00 81.62 118 GLY A CA 1
ATOM 875 C C . GLY A 1 118 ? 5.104 -3.413 -14.035 1.00 81.62 118 GLY A C 1
ATOM 876 O O . GLY A 1 118 ? 4.698 -3.605 -12.886 1.00 81.62 118 GLY A O 1
ATOM 877 N N . LEU A 1 119 ? 4.396 -2.691 -14.911 1.00 82.12 119 LEU A N 1
ATOM 878 C CA . LEU A 1 119 ? 3.112 -2.078 -14.571 1.00 82.12 119 LEU A CA 1
ATOM 879 C C . LEU A 1 119 ? 2.020 -3.127 -14.288 1.00 82.12 119 LEU A C 1
ATOM 881 O O . LEU A 1 119 ? 1.260 -2.986 -13.327 1.00 82.12 119 LEU A O 1
ATOM 885 N N . ALA A 1 120 ? 1.958 -4.189 -15.097 1.00 85.50 120 ALA A N 1
ATOM 886 C CA . ALA A 1 120 ? 1.031 -5.300 -14.893 1.00 85.50 120 ALA A CA 1
ATOM 887 C C . ALA A 1 120 ? 1.368 -6.100 -13.623 1.00 85.50 120 ALA A C 1
ATOM 889 O O . ALA A 1 120 ? 0.474 -6.357 -12.816 1.00 85.50 120 ALA A O 1
ATOM 890 N N . ASP A 1 121 ? 2.644 -6.420 -13.408 1.00 82.38 121 ASP A N 1
ATOM 891 C CA . ASP A 1 121 ? 3.136 -7.126 -12.223 1.00 82.38 121 ASP A CA 1
ATOM 892 C C . ASP A 1 121 ? 2.802 -6.336 -10.952 1.00 82.38 121 ASP A C 1
ATOM 894 O O . ASP A 1 121 ? 2.196 -6.875 -10.026 1.00 82.38 121 ASP A O 1
ATOM 898 N N . SER A 1 122 ? 3.093 -5.030 -10.939 1.00 84.31 122 SER A N 1
ATOM 899 C CA . SER A 1 122 ? 2.772 -4.134 -9.818 1.00 84.31 122 SER A CA 1
ATOM 900 C C . SER A 1 122 ? 1.277 -4.131 -9.497 1.00 84.31 122 SER A C 1
ATOM 902 O O . SER A 1 122 ? 0.886 -4.168 -8.328 1.00 84.31 122 SER A O 1
ATOM 904 N N . ALA A 1 123 ? 0.427 -4.103 -10.528 1.00 86.50 123 ALA A N 1
ATOM 905 C CA . ALA A 1 123 ? -1.020 -4.142 -10.355 1.00 86.50 123 ALA A CA 1
ATOM 906 C C . ALA A 1 123 ? -1.482 -5.489 -9.779 1.00 86.50 123 ALA A C 1
ATOM 908 O O . ALA A 1 123 ? -2.265 -5.513 -8.830 1.00 86.50 123 ALA A O 1
ATOM 909 N N . VAL A 1 124 ? -0.981 -6.608 -10.309 1.00 89.19 124 VAL A N 1
ATOM 910 C CA . VAL A 1 124 ? -1.340 -7.957 -9.846 1.00 89.19 124 VAL A CA 1
ATOM 911 C C . VAL A 1 124 ? -0.888 -8.175 -8.404 1.00 89.19 124 VAL A C 1
ATOM 913 O O . VAL A 1 124 ? -1.707 -8.540 -7.558 1.00 89.19 124 VAL A O 1
ATOM 916 N N . TYR A 1 125 ? 0.376 -7.899 -8.090 1.00 86.06 125 TYR A N 1
ATOM 917 C CA . TYR A 1 125 ? 0.911 -8.032 -6.735 1.00 86.06 125 TYR A CA 1
ATOM 918 C C . TYR A 1 125 ? 0.229 -7.082 -5.745 1.00 86.06 125 TYR A C 1
ATOM 920 O O . TYR A 1 125 ? -0.122 -7.495 -4.637 1.00 86.06 125 TYR A O 1
ATOM 928 N N . GLY A 1 126 ? -0.060 -5.845 -6.161 1.00 87.62 126 GLY A N 1
ATOM 929 C CA . GLY A 1 126 ? -0.849 -4.900 -5.373 1.00 87.62 126 GLY A CA 1
ATOM 930 C C . GLY A 1 126 ? -2.253 -5.427 -5.054 1.00 87.62 126 GLY A C 1
ATOM 931 O O . GLY A 1 126 ? -2.698 -5.346 -3.908 1.00 87.62 126 GLY A O 1
ATOM 932 N N . LEU A 1 127 ? -2.938 -6.032 -6.030 1.00 89.69 127 LEU A N 1
ATOM 933 C CA . LEU A 1 127 ? -4.249 -6.658 -5.820 1.00 89.69 127 LEU A CA 1
ATOM 934 C C . LEU A 1 127 ? -4.173 -7.863 -4.876 1.00 89.69 127 LEU A C 1
ATOM 936 O O . LEU A 1 127 ? -5.005 -7.978 -3.972 1.00 89.69 127 LEU A O 1
ATOM 940 N N . PHE A 1 128 ? -3.171 -8.731 -5.030 1.00 90.56 128 PHE A N 1
ATOM 941 C CA . PHE A 1 128 ? -2.951 -9.846 -4.104 1.00 90.56 128 PHE A CA 1
ATOM 942 C C . PHE A 1 128 ? -2.734 -9.359 -2.672 1.00 90.56 128 PHE A C 1
ATOM 944 O O . PHE A 1 128 ? -3.331 -9.897 -1.738 1.00 90.56 128 PHE A O 1
ATOM 951 N N . ALA A 1 129 ? -1.952 -8.300 -2.488 1.00 86.19 129 ALA A N 1
ATOM 952 C CA . ALA A 1 129 ? -1.720 -7.730 -1.172 1.00 86.19 129 ALA A CA 1
ATOM 953 C C . ALA A 1 129 ? -2.985 -7.111 -0.558 1.00 86.19 129 ALA A C 1
ATOM 955 O O . ALA A 1 129 ? -3.206 -7.268 0.642 1.00 86.19 129 ALA A O 1
ATOM 956 N N . ILE A 1 130 ? -3.868 -6.493 -1.357 1.00 89.75 130 ILE A N 1
ATOM 957 C CA . ILE A 1 130 ? -5.190 -6.049 -0.878 1.00 89.75 130 ILE A CA 1
ATOM 958 C C . ILE A 1 130 ? -6.003 -7.241 -0.362 1.00 89.75 130 ILE A C 1
ATOM 960 O O . ILE A 1 130 ? -6.605 -7.156 0.710 1.00 89.75 130 ILE A O 1
ATOM 964 N N . VAL A 1 131 ? -6.009 -8.360 -1.092 1.00 91.00 131 VAL A N 1
ATOM 965 C CA . VAL A 1 131 ? -6.724 -9.577 -0.677 1.00 91.00 131 VAL A CA 1
ATOM 966 C C . VAL A 1 131 ? -6.154 -10.126 0.632 1.00 91.00 131 VAL A C 1
ATOM 968 O O . VAL A 1 131 ? -6.918 -10.422 1.552 1.00 91.00 131 VAL A O 1
ATOM 971 N N . LEU A 1 132 ? -4.828 -10.208 0.761 1.00 89.50 132 LEU A N 1
ATOM 972 C CA . LEU A 1 132 ? -4.174 -10.647 1.998 1.00 89.50 132 LEU A CA 1
ATOM 973 C C . LEU A 1 132 ? -4.481 -9.707 3.170 1.00 89.50 132 LEU A C 1
ATOM 975 O O . LEU A 1 132 ? -4.813 -10.174 4.261 1.00 89.50 132 LEU A O 1
ATOM 979 N N . GLN A 1 133 ? -4.444 -8.392 2.943 1.00 89.50 133 GLN A N 1
ATOM 980 C CA . GLN A 1 133 ? -4.790 -7.386 3.949 1.00 89.50 133 GLN A CA 1
ATOM 981 C C . GLN A 1 133 ? -6.242 -7.548 4.422 1.00 89.50 133 GLN A C 1
ATOM 983 O O . GLN A 1 133 ? -6.521 -7.508 5.621 1.00 89.50 133 GLN A O 1
ATOM 988 N N . ALA A 1 134 ? -7.162 -7.788 3.489 1.00 87.94 134 ALA A N 1
ATOM 989 C CA . ALA A 1 134 ? -8.576 -8.009 3.762 1.00 87.94 134 ALA A CA 1
ATOM 990 C C . ALA A 1 134 ? -8.817 -9.294 4.578 1.00 87.94 134 ALA A C 1
ATOM 992 O O . ALA A 1 134 ? -9.560 -9.285 5.565 1.00 87.94 134 ALA A O 1
ATOM 993 N N . ILE A 1 135 ? -8.137 -10.389 4.222 1.00 89.25 135 ILE A N 1
ATOM 994 C CA . ILE A 1 135 ? -8.170 -11.650 4.980 1.00 89.25 135 ILE A CA 1
ATOM 995 C C . ILE A 1 135 ? -7.644 -11.434 6.399 1.00 89.25 135 ILE A C 1
ATOM 997 O O . ILE A 1 135 ? -8.269 -11.879 7.363 1.00 89.25 135 ILE A O 1
ATOM 1001 N N . ALA A 1 136 ? -6.529 -10.724 6.549 1.00 86.31 136 ALA A N 1
ATOM 1002 C CA . ALA A 1 136 ? -5.941 -10.464 7.852 1.00 86.31 136 ALA A CA 1
ATOM 1003 C C . ALA A 1 136 ? -6.869 -9.628 8.744 1.00 86.31 136 ALA A C 1
ATOM 1005 O O . ALA A 1 136 ? -7.048 -9.950 9.917 1.00 86.31 136 ALA A O 1
ATOM 1006 N N . LEU A 1 137 ? -7.545 -8.624 8.178 1.00 81.88 137 LEU A N 1
ATOM 1007 C CA . LEU A 1 137 ? -8.548 -7.832 8.892 1.00 81.88 137 LEU A CA 1
ATOM 1008 C C . LEU A 1 137 ? -9.735 -8.695 9.336 1.00 81.88 137 LEU A C 1
ATOM 1010 O O . LEU A 1 137 ? -10.208 -8.589 10.471 1.00 81.88 137 LEU A O 1
ATOM 1014 N N . ARG A 1 138 ? -10.179 -9.615 8.472 1.00 83.75 138 ARG A N 1
ATOM 1015 C CA . ARG A 1 138 ? -11.237 -10.572 8.806 1.00 83.75 138 ARG A CA 1
ATOM 1016 C C . ARG A 1 138 ? -10.828 -11.501 9.948 1.00 83.75 138 ARG A C 1
ATOM 1018 O O . ARG A 1 138 ? -11.618 -11.679 10.874 1.00 83.75 138 ARG A O 1
ATOM 1025 N N . LEU A 1 139 ? -9.621 -12.063 9.899 1.00 84.56 139 LEU A N 1
ATOM 1026 C CA . LEU A 1 139 ? -9.070 -12.915 10.959 1.00 84.56 139 LEU A CA 1
ATOM 1027 C C . LEU 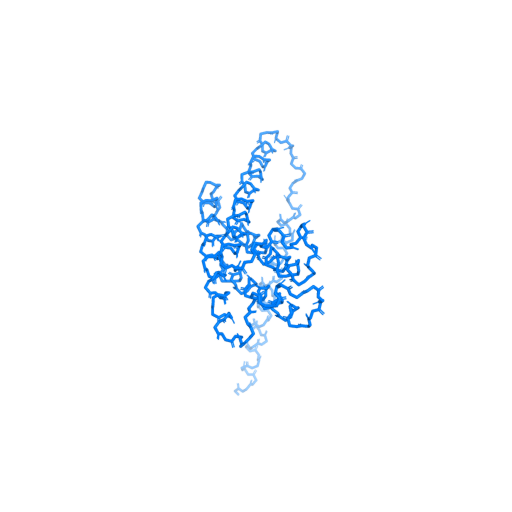A 1 139 ? -8.950 -12.147 12.273 1.00 84.56 139 LEU A C 1
ATOM 1029 O O . LEU A 1 139 ? -9.379 -12.622 13.320 1.00 84.56 139 LEU A O 1
ATOM 1033 N N . MET A 1 140 ? -8.443 -10.925 12.206 1.00 79.75 140 MET A N 1
ATOM 1034 C CA . MET A 1 140 ? -8.291 -10.054 13.359 1.00 79.75 140 MET A CA 1
ATOM 1035 C C . MET A 1 140 ? -9.636 -9.724 14.018 1.00 79.75 140 MET A C 1
ATOM 1037 O O . MET A 1 140 ? -9.733 -9.756 15.241 1.00 79.75 140 MET A O 1
ATOM 1041 N N . ASN A 1 141 ? -10.696 -9.506 13.234 1.00 77.31 141 ASN A N 1
ATOM 1042 C CA . ASN A 1 141 ? -12.052 -9.322 13.760 1.00 77.31 141 ASN A CA 1
ATOM 1043 C C . ASN A 1 141 ? -12.639 -10.590 14.413 1.00 77.31 141 ASN A C 1
ATOM 1045 O O . ASN A 1 141 ? -13.549 -10.485 15.227 1.00 77.31 141 ASN A O 1
ATOM 1049 N N . VAL A 1 142 ? -12.160 -11.784 14.046 1.00 79.81 142 VAL A N 1
ATOM 1050 C CA . VAL A 1 142 ? -12.547 -13.047 14.702 1.00 79.81 142 VAL A CA 1
ATOM 1051 C C . VAL A 1 142 ? -11.769 -13.249 16.005 1.00 79.81 142 VAL A C 1
ATOM 1053 O O . VAL A 1 142 ? -12.336 -13.719 16.987 1.00 79.81 142 VAL A O 1
ATOM 1056 N N . VAL A 1 143 ? -10.483 -12.892 16.021 1.00 80.12 143 VAL A N 1
ATOM 1057 C CA . VAL A 1 143 ? -9.598 -13.069 17.183 1.00 80.12 143 VAL A CA 1
ATOM 1058 C C . VAL A 1 143 ? -9.864 -12.030 18.274 1.00 80.12 143 VAL A C 1
ATOM 1060 O O . VAL A 1 143 ? -9.780 -12.354 19.457 1.00 80.12 143 VAL A O 1
ATOM 1063 N N . LEU A 1 144 ? -10.183 -10.787 17.907 1.00 74.38 144 LEU A N 1
ATOM 1064 C CA . LEU A 1 144 ? -10.469 -9.723 18.867 1.00 74.38 144 LEU A CA 1
ATOM 1065 C C . LEU A 1 144 ? -11.918 -9.838 19.382 1.00 74.38 144 LEU A C 1
ATOM 1067 O O . LEU A 1 144 ? -12.854 -9.651 18.606 1.00 74.38 144 LEU A O 1
ATOM 1071 N N . PRO A 1 145 ? -12.144 -10.060 20.694 1.00 55.47 145 PRO A N 1
ATOM 1072 C CA . PRO A 1 145 ? -13.490 -10.194 21.262 1.00 55.47 145 PRO A CA 1
ATOM 1073 C C . PRO A 1 145 ? -14.268 -8.864 21.367 1.00 55.47 145 PRO A C 1
ATOM 1075 O O . PRO A 1 145 ? -15.404 -8.844 21.840 1.00 55.47 145 PRO A O 1
ATOM 1078 N N . GLY A 1 146 ? -13.694 -7.745 20.917 1.00 56.66 146 GLY A N 1
ATOM 1079 C CA . GLY A 1 146 ? -14.373 -6.457 20.790 1.00 56.66 146 GLY A CA 1
ATOM 1080 C C . GLY A 1 146 ? -14.750 -6.211 19.335 1.00 56.66 146 GLY A C 1
ATOM 1081 O O . GLY A 1 146 ? -13.868 -6.088 18.492 1.00 56.66 146 GLY A O 1
ATOM 1082 N N . LYS A 1 147 ? -16.051 -6.130 19.029 1.00 65.44 147 LYS A N 1
ATOM 1083 C CA . LYS A 1 147 ? -16.542 -5.816 17.678 1.00 65.44 147 LYS A CA 1
ATOM 1084 C C . LYS A 1 147 ? -15.831 -4.550 17.187 1.00 65.44 147 LYS A C 1
ATOM 1086 O O . LYS A 1 147 ? -16.042 -3.494 17.779 1.00 65.44 147 LYS A O 1
ATOM 1091 N N . LEU A 1 148 ? -15.044 -4.631 16.107 1.00 61.44 148 LEU A N 1
ATOM 1092 C CA . LEU A 1 148 ? -14.388 -3.461 15.495 1.00 61.44 148 LEU A CA 1
ATOM 1093 C C . LEU A 1 148 ? -15.390 -2.324 15.253 1.00 61.44 148 LEU A C 1
ATOM 1095 O O . LEU A 1 148 ? -15.070 -1.161 15.447 1.00 61.44 148 LEU A O 1
ATOM 1099 N N . VAL A 1 149 ? -16.638 -2.687 14.948 1.00 60.22 149 VAL A N 1
ATOM 1100 C CA . VAL A 1 149 ? -17.787 -1.780 14.831 1.00 60.22 149 VAL A CA 1
ATOM 1101 C C . VAL A 1 149 ? -18.022 -0.954 16.100 1.00 60.22 149 VAL A C 1
ATOM 1103 O O . VAL A 1 149 ? -18.182 0.256 16.014 1.00 60.22 149 VAL A O 1
ATOM 1106 N N . ALA A 1 150 ? -18.018 -1.580 17.280 1.00 63.66 150 ALA A N 1
ATOM 1107 C CA . ALA A 1 150 ? -18.234 -0.884 18.548 1.00 63.66 150 ALA A CA 1
ATOM 1108 C C . ALA A 1 150 ? -17.047 0.021 18.913 1.00 63.66 150 ALA A C 1
ATOM 1110 O O . ALA A 1 150 ? -17.237 1.063 19.529 1.00 63.66 150 ALA A O 1
ATOM 1111 N N . LEU A 1 151 ? -15.835 -0.358 18.495 1.00 66.12 151 LEU A N 1
ATOM 1112 C CA . LEU A 1 151 ? -14.623 0.431 18.712 1.00 66.12 151 LEU A CA 1
ATOM 1113 C C . LEU A 1 151 ? -14.567 1.669 17.812 1.00 66.12 151 LEU A C 1
ATOM 1115 O O . LEU A 1 151 ? -14.185 2.755 18.241 1.00 66.12 151 LEU A O 1
ATOM 1119 N N . VAL A 1 152 ? -14.972 1.485 16.557 1.00 63.16 152 VAL A N 1
ATOM 1120 C CA . VAL A 1 152 ? -15.037 2.528 15.534 1.00 63.16 152 VAL A CA 1
ATOM 1121 C C . VAL A 1 152 ? -16.147 3.530 15.852 1.00 63.16 152 VAL A C 1
ATOM 1123 O O . VAL A 1 152 ? -15.948 4.708 15.608 1.00 63.16 152 VAL A O 1
ATOM 1126 N N . GLN A 1 153 ? -17.248 3.104 16.485 1.00 65.94 153 GLN A N 1
ATOM 1127 C CA . GLN A 1 153 ? -18.359 3.980 16.881 1.00 65.94 153 GLN A CA 1
ATOM 1128 C C . GLN A 1 153 ? -18.157 4.740 18.202 1.00 65.94 153 GLN A C 1
ATOM 1130 O O . GLN A 1 153 ? -18.927 5.660 18.475 1.00 65.94 153 GLN A O 1
ATOM 1135 N N . ASP A 1 154 ? -17.157 4.402 19.023 1.00 68.00 154 ASP A N 1
ATOM 1136 C CA . ASP A 1 154 ? -16.908 5.131 20.272 1.00 68.00 154 ASP A CA 1
ATOM 1137 C C . ASP A 1 154 ? -16.272 6.501 19.964 1.00 68.00 154 ASP A C 1
ATOM 1139 O O . ASP A 1 154 ? -15.192 6.540 19.367 1.00 68.00 154 ASP A O 1
ATOM 1143 N N . PRO A 1 155 ? -16.904 7.632 20.334 1.00 64.88 155 PRO A N 1
ATOM 1144 C CA . PRO A 1 155 ? -16.357 8.966 20.089 1.00 64.88 155 PRO A CA 1
ATOM 1145 C C . PRO A 1 155 ? -15.097 9.277 20.914 1.00 64.88 155 PRO A C 1
ATOM 1147 O O . PRO A 1 155 ? -14.418 10.269 20.635 1.00 64.88 155 PRO A O 1
ATOM 1150 N N . LYS A 1 156 ? -14.755 8.472 21.930 1.00 71.25 156 LYS A N 1
ATOM 1151 C CA . LYS A 1 156 ? -13.517 8.641 22.703 1.00 71.25 156 LYS A CA 1
ATOM 1152 C C . LYS A 1 156 ? -12.392 7.773 22.142 1.00 71.25 156 LYS A C 1
ATOM 1154 O O . LYS A 1 156 ? -12.559 6.579 21.906 1.00 71.25 156 LYS A O 1
ATOM 1159 N N . MET A 1 157 ? -11.207 8.376 22.001 1.00 69.25 157 MET A N 1
ATOM 1160 C CA . MET A 1 157 ? -9.977 7.651 21.671 1.00 69.25 157 MET A CA 1
ATOM 1161 C C . MET A 1 157 ? -9.726 6.549 22.700 1.00 69.25 157 MET A C 1
ATOM 1163 O O . MET A 1 157 ? -9.528 6.837 23.882 1.00 69.25 157 MET A O 1
ATOM 1167 N N . CYS A 1 158 ? -9.699 5.298 22.247 1.00 76.25 158 CYS A N 1
ATOM 1168 C CA . CYS A 1 158 ? -9.387 4.150 23.090 1.00 76.25 158 CYS A CA 1
ATOM 1169 C C . CYS A 1 158 ? -8.043 3.529 22.679 1.00 76.25 158 CYS A C 1
ATOM 1171 O O . CYS A 1 158 ? -7.691 3.474 21.501 1.00 76.25 158 CYS A O 1
ATOM 1173 N N . GLY A 1 159 ? -7.275 3.020 23.649 1.00 79.25 159 GLY A N 1
ATOM 1174 C CA . GLY A 1 159 ? -5.970 2.400 23.369 1.00 79.25 159 GLY A CA 1
ATOM 1175 C C . GLY A 1 159 ? -6.055 1.180 22.439 1.00 79.25 159 GLY A C 1
ATOM 1176 O O . GLY A 1 159 ? -5.117 0.886 21.703 1.00 79.25 159 GLY A O 1
ATOM 1177 N N . ALA A 1 160 ? -7.206 0.507 22.405 1.00 79.75 160 ALA A N 1
ATOM 1178 C CA . ALA A 1 160 ? -7.446 -0.610 21.501 1.00 79.75 160 ALA A CA 1
ATOM 1179 C C . ALA A 1 160 ? -7.454 -0.185 20.019 1.00 79.75 160 ALA A C 1
ATOM 1181 O O . ALA A 1 160 ? -6.982 -0.953 19.185 1.00 79.75 160 ALA A O 1
ATOM 1182 N N . ALA A 1 161 ? -7.900 1.031 19.676 1.00 80.50 161 ALA A N 1
ATOM 1183 C CA . ALA A 1 161 ? -7.874 1.512 18.290 1.00 80.50 161 ALA A CA 1
ATOM 1184 C C . ALA A 1 161 ? -6.435 1.672 17.770 1.00 80.50 161 ALA A C 1
ATOM 1186 O O . ALA A 1 161 ? -6.147 1.319 16.628 1.00 80.50 161 ALA A O 1
ATOM 1187 N N . TRP A 1 162 ? -5.512 2.112 18.632 1.00 84.75 162 TRP A N 1
ATOM 1188 C CA . TRP A 1 162 ? -4.080 2.171 18.324 1.00 84.75 162 TRP A CA 1
ATOM 1189 C C . TRP A 1 162 ? -3.479 0.786 18.108 1.00 84.75 162 TRP A C 1
ATOM 1191 O O . TRP A 1 162 ? -2.794 0.569 17.112 1.00 84.75 162 TRP A O 1
ATOM 1201 N N . ALA A 1 163 ? -3.762 -0.163 19.005 1.00 85.62 163 ALA A N 1
ATOM 1202 C CA . ALA A 1 163 ? -3.282 -1.537 18.855 1.00 85.62 163 ALA A CA 1
ATOM 1203 C C . ALA A 1 163 ? -3.779 -2.164 17.542 1.00 85.62 163 ALA A C 1
ATOM 1205 O O . ALA A 1 163 ? -3.023 -2.842 16.840 1.00 85.62 163 ALA A O 1
ATOM 1206 N N . VAL A 1 164 ? -5.033 -1.883 17.178 1.00 84.00 164 VAL A N 1
ATOM 1207 C CA . VAL A 1 164 ? -5.623 -2.339 15.920 1.00 84.00 164 VAL A CA 1
ATOM 1208 C C . VAL A 1 164 ? -4.944 -1.685 14.717 1.00 84.00 164 VAL A C 1
ATOM 1210 O O . VAL A 1 164 ? -4.502 -2.394 13.815 1.00 84.00 164 VAL A O 1
ATOM 1213 N N . GLY A 1 165 ? -4.801 -0.358 14.716 1.00 87.69 165 GLY A N 1
ATOM 1214 C CA . GLY A 1 165 ? -4.131 0.374 13.640 1.00 87.69 165 GLY A CA 1
ATOM 1215 C C . GLY A 1 165 ? -2.699 -0.115 13.408 1.00 87.69 165 GLY A C 1
ATOM 1216 O O . GLY A 1 165 ? -2.335 -0.454 12.282 1.00 87.69 165 GLY A O 1
ATOM 1217 N N . VAL A 1 166 ? -1.910 -0.256 14.476 1.00 91.12 166 VAL A N 1
ATOM 1218 C CA . VAL A 1 166 ? -0.533 -0.770 14.388 1.00 91.12 166 VAL A CA 1
ATOM 1219 C C . VAL A 1 166 ? -0.501 -2.197 13.843 1.00 91.12 166 VAL A C 1
ATOM 1221 O O . VAL A 1 166 ? 0.333 -2.490 12.996 1.00 91.12 166 VAL A O 1
ATOM 1224 N N . SER A 1 167 ? -1.434 -3.063 14.245 1.00 89.44 167 SER A N 1
ATOM 1225 C CA . SER A 1 167 ? -1.505 -4.432 13.714 1.00 89.44 167 SER A CA 1
ATOM 1226 C C . SER A 1 167 ? -1.754 -4.445 12.203 1.00 89.44 167 SER A C 1
ATOM 1228 O O . SER A 1 167 ? -1.083 -5.180 11.482 1.00 89.44 167 SER A O 1
ATOM 1230 N N . LEU A 1 168 ? -2.663 -3.596 11.704 1.00 88.12 168 LEU A N 1
ATOM 1231 C CA . LEU A 1 168 ? -2.920 -3.462 10.263 1.00 88.12 168 LEU A CA 1
ATOM 1232 C C . LEU A 1 168 ? -1.683 -2.986 9.508 1.00 88.12 168 LEU A C 1
ATOM 1234 O O . LEU A 1 168 ? -1.380 -3.516 8.437 1.00 88.12 168 LEU A O 1
ATOM 1238 N N . LEU A 1 169 ? -0.957 -2.030 10.089 1.00 91.81 169 LEU A N 1
ATOM 1239 C CA . LEU A 1 169 ? 0.306 -1.557 9.540 1.00 91.81 169 LEU A CA 1
ATOM 1240 C C . LEU A 1 169 ? 1.359 -2.674 9.502 1.00 91.81 169 LEU A C 1
ATOM 1242 O O . LEU A 1 169 ? 2.005 -2.866 8.475 1.00 91.81 169 LEU A O 1
ATOM 1246 N N . SER A 1 170 ? 1.509 -3.435 10.589 1.00 93.00 170 SER A N 1
ATOM 1247 C CA . SER A 1 170 ? 2.445 -4.562 10.673 1.00 93.00 170 SER A CA 1
ATOM 1248 C C . SER A 1 170 ? 2.130 -5.652 9.651 1.00 93.00 170 SER A C 1
ATOM 1250 O O . SER A 1 170 ? 3.038 -6.142 8.989 1.00 93.00 170 SER A O 1
ATOM 1252 N N . ILE A 1 171 ? 0.855 -6.000 9.473 1.00 90.94 171 ILE A N 1
ATOM 1253 C CA . ILE A 1 171 ? 0.425 -6.939 8.429 1.00 90.94 171 ILE A CA 1
ATOM 1254 C C . ILE A 1 171 ? 0.793 -6.399 7.043 1.00 90.94 171 ILE A C 1
ATOM 1256 O O . ILE A 1 171 ? 1.318 -7.142 6.218 1.00 90.94 171 ILE A O 1
ATOM 1260 N N . GLY A 1 172 ? 0.567 -5.106 6.798 1.00 90.38 172 GLY A N 1
ATOM 1261 C CA . GLY A 1 172 ? 0.916 -4.485 5.523 1.00 90.38 172 GLY A CA 1
ATOM 1262 C C . GLY A 1 172 ? 2.416 -4.510 5.239 1.00 90.38 172 GLY A C 1
ATOM 1263 O O . GLY A 1 172 ? 2.819 -4.797 4.118 1.00 90.38 172 GLY A O 1
ATOM 1264 N N . LEU A 1 173 ? 3.245 -4.297 6.262 1.00 91.75 173 LEU A N 1
ATOM 1265 C CA . LEU A 1 173 ? 4.701 -4.446 6.176 1.00 91.75 173 LEU A CA 1
ATOM 1266 C C . LEU A 1 173 ? 5.119 -5.880 5.828 1.00 91.75 173 LEU A C 1
ATOM 1268 O O . LEU A 1 173 ? 5.993 -6.068 4.986 1.00 91.75 173 LEU A O 1
ATOM 1272 N N . VAL A 1 174 ? 4.488 -6.886 6.442 1.00 91.81 174 VAL A N 1
ATOM 1273 C CA . VAL A 1 174 ? 4.740 -8.300 6.114 1.00 91.81 174 VAL A CA 1
ATOM 1274 C C . VAL A 1 174 ? 4.328 -8.603 4.674 1.00 91.81 174 VAL A C 1
ATOM 1276 O O . VAL A 1 174 ? 5.088 -9.238 3.951 1.00 91.81 174 VAL A O 1
ATOM 1279 N N . ASN A 1 175 ? 3.165 -8.110 4.238 1.00 90.94 175 ASN A N 1
ATOM 1280 C CA . ASN A 1 175 ? 2.716 -8.258 2.855 1.00 90.94 175 ASN A CA 1
ATOM 1281 C C . ASN A 1 175 ? 3.696 -7.601 1.882 1.00 90.94 175 ASN A C 1
ATOM 1283 O O . ASN A 1 175 ? 4.060 -8.224 0.895 1.00 90.94 175 ASN A O 1
ATOM 1287 N N . ALA A 1 176 ? 4.161 -6.385 2.173 1.00 88.94 176 ALA A N 1
ATOM 1288 C CA . ALA A 1 176 ? 5.149 -5.696 1.351 1.00 88.94 176 ALA A CA 1
ATOM 1289 C C . ALA A 1 176 ? 6.439 -6.521 1.223 1.00 88.94 176 ALA A C 1
ATOM 1291 O O . ALA A 1 176 ? 6.894 -6.774 0.115 1.00 88.94 176 ALA A O 1
ATOM 1292 N N . ALA A 1 177 ? 6.972 -7.027 2.338 1.00 87.44 177 ALA A N 1
ATOM 1293 C CA . ALA A 1 177 ? 8.157 -7.884 2.333 1.00 87.44 177 ALA A CA 1
ATOM 1294 C C . ALA A 1 177 ? 7.951 -9.227 1.605 1.00 87.44 177 ALA A C 1
ATOM 1296 O O . ALA A 1 177 ? 8.918 -9.830 1.165 1.00 87.44 177 ALA A O 1
ATOM 1297 N N . ALA A 1 178 ? 6.717 -9.715 1.481 1.00 85.19 178 ALA A N 1
ATOM 1298 C CA . ALA A 1 178 ? 6.416 -10.940 0.741 1.00 85.19 178 ALA A CA 1
ATOM 1299 C C . ALA A 1 178 ? 6.316 -10.726 -0.781 1.00 85.19 178 ALA A C 1
ATOM 1301 O O . ALA A 1 178 ? 6.295 -11.703 -1.525 1.00 85.19 178 ALA A O 1
ATOM 1302 N N . LEU A 1 179 ? 6.216 -9.471 -1.238 1.00 77.81 179 LEU A N 1
ATOM 1303 C CA . LEU A 1 179 ? 6.167 -9.111 -2.658 1.00 77.81 179 LEU A CA 1
ATOM 1304 C C . LEU A 1 179 ? 7.554 -8.890 -3.281 1.00 77.81 179 LEU A C 1
ATOM 1306 O O . LEU A 1 179 ? 7.617 -8.586 -4.468 1.00 77.81 179 LEU A O 1
ATOM 1310 N N . THR A 1 180 ? 8.634 -8.977 -2.498 1.00 67.19 180 THR A N 1
ATOM 1311 C CA . THR A 1 180 ? 10.033 -8.913 -2.963 1.00 67.19 180 THR A CA 1
ATOM 1312 C C . THR A 1 180 ? 10.570 -10.295 -3.281 1.00 67.19 180 THR A C 1
ATOM 1314 O O . THR A 1 180 ? 11.222 -10.445 -4.334 1.00 67.19 180 THR A O 1
#

pLDDT: mean 78.46, std 10.07, range [51.81, 93.0]

Radius of gyration: 23.91 Å; chains: 1; bounding box: 67×46×49 Å

Secondary structure (DSSP, 8-state):
-HHHHHHHHHHHHHHHHHHHHHHHHHHHHHHHTS------HHHHHHHHHHHHHHHHHHHHHHHHHHHHHHHHSTT-HHHHHHTS--HHHHHHHHHHHHHHHHHHHHHHHHS-SSHHHHHHHHHHHHHHHHHHHHHHHHHHHHH-SS-HHHHHH-SS--HHHHHHHHHHHHHHHHHHHHT-

Sequence (180 aa):
MAVVAAADRVARNEHLEHYQREKYVTFILASATTEIGTVDGLELVGGVLGTLAYFAVGVAVLVTGFLVLDLMTPGNLRHQVYVDKNPNAAILLASNHLALAIIVVTAILTSSDGFAQGLADSAVYGLFAIVLQAIALRLMNVVLPGKLVALVQDPKMCGAAWAVGVSLLSIGLVNAAALT

Foldseek 3Di:
DVVVVVVVVVVVVVVVVVVVVVVVVVVVVVVVPPDPDDPDVVVVVVVVVLVVLLVVLLVVLLVVLLVLVCVLQPDNLVCCCVPVVQVLSVLLSVLLSLLLNLLLVLLLVLADPDSVRSSVSSNVLSVVLSVQLSVVLVVVCVVDPDRSNVRSPDSDDDVVSVVNSVVSNVSSVVSSVVSD